Protein AF-A0A935TEI2-F1 (afdb_monomer)

InterPro domains:
  IPR027383 Putative zinc-finger [PF13490] (4-38)

Organism: NCBI:txid2954384

Secondary structure (DSSP, 8-state):
---HHHHHHHHHHHHHSPPPHHHHHHHHHHHHH-HHHHHHHHHHHHHHHHHHHHHHHH-SS--------

Structure (mmCIF, N/CA/C/O backbone):
data_AF-A0A935TEI2-F1
#
_entry.id   AF-A0A935TEI2-F1
#
loop_
_atom_site.group_PDB
_atom_site.id
_atom_site.type_symbol
_atom_site.label_atom_id
_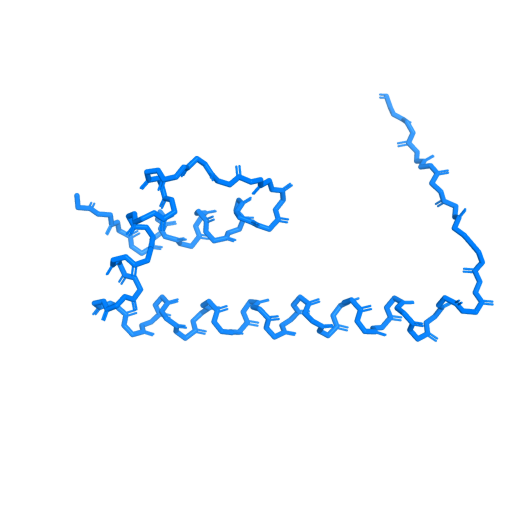atom_site.label_alt_id
_atom_site.label_comp_id
_atom_site.label_asym_id
_atom_site.label_entity_id
_atom_site.label_seq_id
_atom_site.pdbx_PDB_ins_code
_atom_site.Cartn_x
_atom_site.Cartn_y
_atom_site.Cartn_z
_atom_site.occupancy
_atom_site.B_iso_or_equiv
_atom_site.auth_seq_id
_atom_site.auth_comp_id
_atom_site.auth_asym_id
_atom_site.auth_atom_id
_atom_site.pdbx_PDB_model_num
ATOM 1 N N . MET A 1 1 ? 7.222 6.273 -11.399 1.00 63.59 1 MET A N 1
ATOM 2 C CA . MET A 1 1 ? 8.011 5.472 -10.440 1.00 63.59 1 MET A CA 1
ATOM 3 C C . MET A 1 1 ? 7.467 5.783 -9.054 1.00 63.59 1 MET A C 1
ATOM 5 O O . MET A 1 1 ? 7.669 6.879 -8.556 1.00 63.59 1 MET A O 1
ATOM 9 N N . MET A 1 2 ? 6.632 4.896 -8.519 1.00 79.88 2 MET A N 1
ATOM 10 C CA . MET A 1 2 ? 5.952 5.105 -7.240 1.00 79.88 2 MET A CA 1
ATOM 11 C C . MET A 1 2 ? 6.908 4.759 -6.102 1.00 79.88 2 MET A C 1
ATOM 13 O O . MET A 1 2 ? 7.566 3.720 -6.163 1.00 79.88 2 MET A O 1
ATOM 17 N N . ASN A 1 3 ? 7.013 5.631 -5.102 1.00 91.19 3 ASN A N 1
ATOM 18 C CA . ASN A 1 3 ? 7.931 5.431 -3.981 1.00 91.19 3 ASN A CA 1
ATOM 19 C C . ASN A 1 3 ? 7.200 4.838 -2.764 1.00 91.19 3 ASN A C 1
ATOM 21 O O . ASN A 1 3 ? 5.979 4.971 -2.651 1.00 91.19 3 ASN A O 1
ATOM 25 N N . CYS A 1 4 ? 7.930 4.232 -1.825 1.00 92.81 4 CYS A N 1
ATOM 26 C CA . CYS A 1 4 ? 7.332 3.524 -0.684 1.00 92.81 4 CYS A CA 1
ATOM 27 C C . CYS A 1 4 ? 6.383 4.420 0.132 1.00 92.81 4 CYS A C 1
ATOM 29 O O . CYS A 1 4 ? 5.311 3.985 0.536 1.00 92.81 4 CYS A O 1
ATOM 31 N N . LYS A 1 5 ? 6.717 5.708 0.304 1.00 92.19 5 LYS A N 1
ATOM 32 C CA . LYS A 1 5 ? 5.861 6.682 1.008 1.00 92.19 5 LYS A CA 1
ATOM 33 C C . LYS A 1 5 ? 4.515 6.910 0.308 1.00 92.19 5 LYS A C 1
ATOM 35 O O . LYS A 1 5 ? 3.489 7.017 0.971 1.00 92.19 5 LYS A O 1
ATOM 40 N N . GLN A 1 6 ? 4.513 6.972 -1.025 1.00 92.88 6 GLN A N 1
ATOM 41 C CA . GLN A 1 6 ? 3.281 7.088 -1.811 1.00 92.88 6 GLN A CA 1
ATOM 42 C C . GLN A 1 6 ? 2.474 5.790 -1.753 1.00 92.88 6 GLN A C 1
ATOM 44 O O . GLN A 1 6 ? 1.256 5.845 -1.646 1.00 92.88 6 GLN A O 1
ATOM 49 N N . ALA A 1 7 ? 3.148 4.634 -1.766 1.00 93.81 7 ALA A N 1
ATOM 50 C CA . ALA A 1 7 ? 2.504 3.334 -1.612 1.00 93.81 7 ALA A CA 1
ATOM 51 C C . ALA A 1 7 ? 1.799 3.194 -0.265 1.00 93.81 7 ALA A C 1
ATOM 53 O O . ALA A 1 7 ? 0.626 2.846 -0.241 1.00 93.81 7 ALA A O 1
ATOM 54 N N . VAL A 1 8 ? 2.469 3.539 0.833 1.00 92.25 8 VAL A N 1
ATOM 55 C CA . VAL A 1 8 ? 1.872 3.522 2.176 1.00 92.25 8 VAL A CA 1
ATOM 56 C C . VAL A 1 8 ? 0.685 4.483 2.267 1.00 92.25 8 VAL A C 1
ATOM 58 O O . VAL A 1 8 ? -0.354 4.112 2.804 1.00 92.25 8 VAL A O 1
ATOM 61 N N . ARG A 1 9 ? 0.793 5.685 1.685 1.00 91.81 9 ARG A N 1
ATOM 62 C CA . ARG A 1 9 ? -0.322 6.640 1.659 1.00 91.81 9 ARG A CA 1
ATOM 63 C C . ARG A 1 9 ? -1.527 6.096 0.890 1.00 91.81 9 ARG A C 1
ATOM 65 O O . ARG A 1 9 ? -2.627 6.122 1.416 1.00 91.81 9 ARG A O 1
ATOM 72 N N . LEU A 1 10 ? -1.308 5.537 -0.300 1.00 92.81 10 LEU A N 1
ATOM 73 C CA . LEU A 1 10 ? -2.368 4.907 -1.090 1.00 92.81 10 LEU A CA 1
ATOM 74 C C . LEU A 1 10 ? -2.970 3.678 -0.393 1.00 92.81 10 LEU A C 1
ATOM 76 O O . LEU A 1 10 ? -4.166 3.454 -0.508 1.00 92.81 10 LEU A O 1
ATOM 80 N N . MET A 1 11 ? -2.181 2.901 0.358 1.00 91.44 11 MET A N 1
ATOM 81 C CA . MET A 1 11 ? -2.718 1.807 1.181 1.00 91.44 11 MET A CA 1
ATOM 82 C C . MET A 1 11 ? -3.640 2.315 2.285 1.00 91.44 11 MET A C 1
ATOM 84 O O . MET A 1 11 ? -4.635 1.658 2.559 1.00 91.44 11 MET A O 1
ATOM 88 N N . SER A 1 12 ? -3.323 3.457 2.904 1.00 89.88 12 SER A N 1
ATOM 89 C CA . SER A 1 12 ? -4.215 4.089 3.879 1.00 89.88 12 SER A CA 1
ATOM 90 C C . SER A 1 12 ? -5.476 4.619 3.208 1.00 89.88 12 SER A C 1
ATOM 92 O O . SER A 1 12 ? -6.571 4.329 3.669 1.00 89.88 12 SER A O 1
ATOM 94 N N . ASP A 1 13 ? -5.331 5.308 2.075 1.00 90.94 13 ASP A N 1
ATOM 95 C CA . ASP A 1 13 ? -6.466 5.812 1.303 1.00 90.94 13 ASP A CA 1
ATOM 96 C C . ASP A 1 13 ? -7.395 4.670 0.847 1.00 90.94 13 ASP A C 1
ATOM 98 O O . ASP A 1 13 ? -8.601 4.844 0.932 1.00 90.94 13 ASP A O 1
ATOM 102 N N . GLU A 1 14 ? -6.874 3.494 0.444 1.00 89.44 14 GLU A N 1
ATOM 103 C CA . GLU A 1 14 ? -7.665 2.270 0.145 1.00 89.44 14 GLU A CA 1
ATOM 104 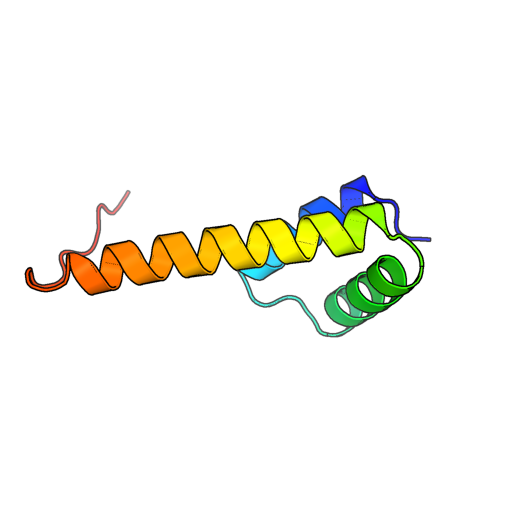C C . GLU A 1 14 ? -8.521 1.817 1.341 1.00 89.44 14 GLU A C 1
ATOM 106 O O . GLU A 1 14 ? -9.490 1.071 1.174 1.00 89.44 14 GLU A O 1
ATOM 111 N N . MET A 1 15 ? -8.165 2.219 2.565 1.00 85.56 15 MET A N 1
ATOM 112 C CA . MET A 1 15 ? -8.956 1.889 3.745 1.00 85.56 15 MET A CA 1
ATOM 113 C C . MET A 1 15 ? -10.154 2.800 3.942 1.00 85.56 15 MET A C 1
ATOM 115 O O . MET A 1 15 ? -11.218 2.292 4.309 1.00 85.56 15 MET A O 1
ATOM 119 N N . ASP A 1 16 ? -9.964 4.091 3.695 1.00 86.94 16 ASP A N 1
ATOM 120 C CA . ASP A 1 16 ? -10.960 5.136 3.931 1.00 86.94 16 ASP A CA 1
ATOM 121 C C . ASP A 1 16 ? -11.874 5.351 2.717 1.00 86.94 16 ASP A C 1
ATOM 123 O O . ASP A 1 16 ? -13.039 5.718 2.866 1.00 86.94 16 ASP A O 1
ATOM 127 N N . ARG A 1 17 ? -11.360 5.116 1.504 1.00 85.38 17 ARG A N 1
ATOM 128 C CA . ARG A 1 17 ? -12.064 5.328 0.236 1.00 85.38 17 ARG A CA 1
ATOM 129 C C . ARG A 1 17 ? -11.685 4.290 -0.816 1.00 85.38 17 ARG A C 1
AT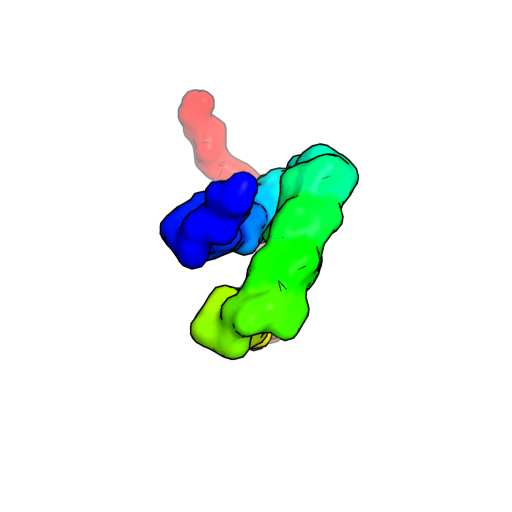OM 131 O O . ARG A 1 17 ? -10.601 3.712 -0.804 1.00 85.38 17 ARG A O 1
ATOM 138 N N . ASP A 1 18 ? -12.555 4.116 -1.804 1.00 83.69 18 ASP A N 1
ATOM 139 C CA . ASP A 1 18 ? -12.198 3.364 -3.001 1.00 83.69 18 ASP A CA 1
ATOM 140 C C . ASP A 1 18 ? -11.148 4.121 -3.820 1.00 83.69 18 ASP A C 1
ATOM 142 O O . ASP A 1 18 ? -11.323 5.285 -4.194 1.00 83.69 18 ASP A O 1
ATOM 146 N N . LEU A 1 19 ? -10.043 3.439 -4.120 1.00 85.62 19 LEU A N 1
ATOM 147 C CA . LEU A 1 19 ? -9.023 3.969 -5.015 1.00 85.62 19 LEU A CA 1
ATOM 148 C C . LEU A 1 19 ? -9.475 3.862 -6.480 1.00 85.62 19 LEU A C 1
ATOM 150 O O . LEU A 1 19 ? -9.934 2.793 -6.902 1.00 85.62 19 LEU A O 1
ATOM 154 N N . PRO A 1 20 ? -9.244 4.894 -7.312 1.00 85.31 20 PRO A N 1
ATOM 155 C CA . PRO A 1 20 ? -9.392 4.778 -8.755 1.00 85.31 20 PRO A CA 1
ATOM 156 C C . PRO A 1 20 ? -8.480 3.669 -9.307 1.00 85.31 20 PRO A C 1
ATOM 158 O O . PRO A 1 20 ? -7.356 3.446 -8.847 1.00 85.31 20 PRO A O 1
ATOM 161 N N . GLY A 1 21 ? -8.963 2.959 -10.332 1.00 85.69 21 GLY A N 1
ATOM 162 C CA . GLY A 1 21 ? -8.337 1.723 -10.824 1.00 85.69 21 GLY A CA 1
ATOM 163 C C . GLY A 1 21 ? -6.858 1.855 -11.214 1.00 85.69 21 GLY A C 1
ATOM 164 O O . GLY A 1 21 ? -6.085 0.920 -10.999 1.00 85.69 21 GLY A O 1
ATOM 165 N N . GLY A 1 22 ? -6.443 3.022 -11.719 1.00 89.00 22 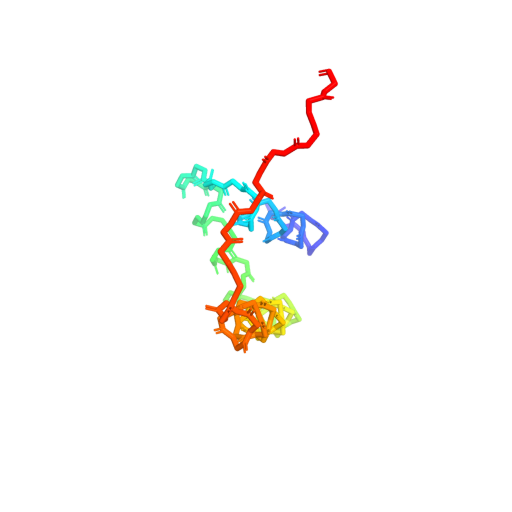GLY A N 1
ATOM 166 C CA . GLY A 1 22 ? -5.045 3.304 -12.062 1.00 89.00 22 GLY A CA 1
ATOM 167 C C . GLY A 1 22 ? -4.112 3.3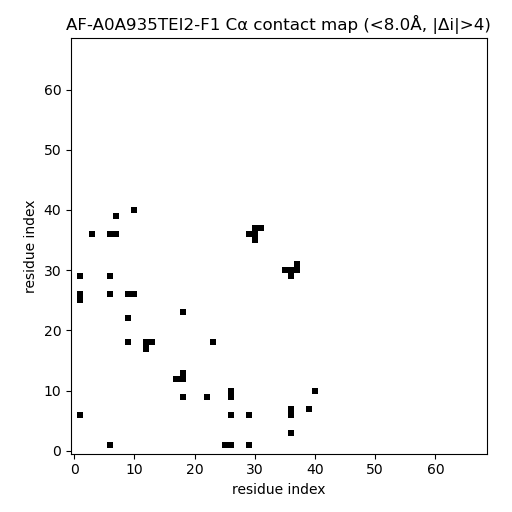23 -10.847 1.00 89.00 22 GLY A C 1
ATOM 168 O O . GLY A 1 22 ? -3.044 2.710 -10.874 1.00 89.00 22 GLY A O 1
ATOM 169 N N . GLU A 1 23 ? -4.533 3.951 -9.748 1.00 88.38 23 GLU A N 1
ATOM 170 C CA . GLU A 1 23 ? -3.756 4.005 -8.502 1.00 88.38 23 GLU A CA 1
ATOM 171 C C . GLU A 1 23 ? -3.689 2.628 -7.841 1.00 88.38 23 GLU A C 1
ATOM 173 O O . GLU A 1 23 ? -2.628 2.197 -7.379 1.00 88.38 23 GLU A O 1
ATOM 178 N N . ARG A 1 24 ? -4.794 1.876 -7.897 1.00 89.25 24 ARG A N 1
ATOM 179 C CA . ARG A 1 24 ? -4.846 0.490 -7.422 1.00 89.25 24 ARG A CA 1
ATOM 180 C C . ARG A 1 24 ? -3.887 -0.418 -8.195 1.00 89.25 24 ARG A C 1
ATOM 182 O O . ARG A 1 24 ? -3.234 -1.279 -7.598 1.00 89.25 24 ARG A O 1
ATOM 189 N N . PHE A 1 25 ? -3.780 -0.234 -9.511 1.00 90.88 25 PHE A N 1
ATOM 190 C CA . PHE A 1 25 ? -2.844 -0.988 -10.342 1.00 90.88 25 PHE A CA 1
ATOM 191 C C . PHE A 1 25 ? -1.385 -0.624 -10.036 1.00 90.88 25 PHE A C 1
ATOM 193 O O . PHE A 1 25 ? -0.564 -1.519 -9.821 1.00 90.88 25 PHE A O 1
ATOM 200 N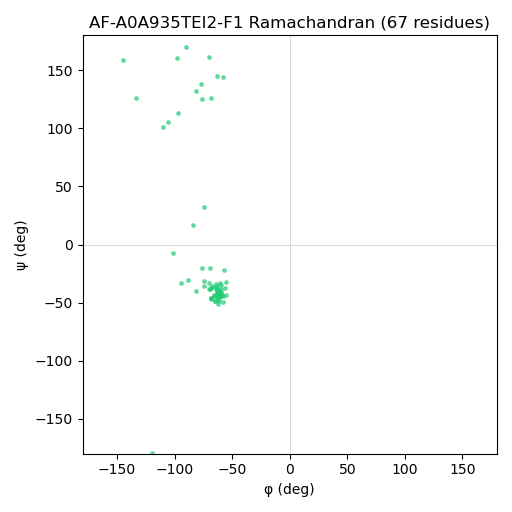 N . ALA A 1 26 ? -1.073 0.672 -9.928 1.00 91.06 26 ALA A N 1
ATOM 201 C CA . ALA A 1 26 ? 0.264 1.144 -9.570 1.00 91.06 26 ALA A CA 1
ATOM 202 C C . ALA A 1 26 ? 0.710 0.620 -8.193 1.00 91.06 26 ALA A C 1
ATOM 204 O O . ALA A 1 26 ? 1.840 0.149 -8.037 1.00 91.06 26 ALA A O 1
ATOM 205 N N . LEU A 1 27 ? -0.202 0.621 -7.216 1.00 91.31 27 LEU A N 1
ATOM 206 C CA . LEU A 1 27 ? 0.042 0.075 -5.886 1.00 91.31 27 LEU A CA 1
ATOM 207 C C . LEU A 1 27 ? 0.325 -1.432 -5.927 1.00 91.31 27 LEU A C 1
ATOM 209 O O . LEU A 1 27 ? 1.290 -1.889 -5.311 1.00 91.31 27 LEU A O 1
ATOM 213 N N . ARG A 1 28 ? -0.471 -2.205 -6.682 1.00 90.50 28 ARG A N 1
ATOM 214 C CA . ARG A 1 28 ? -0.248 -3.650 -6.872 1.00 90.50 28 ARG A CA 1
ATOM 215 C C . ARG A 1 28 ? 1.130 -3.922 -7.465 1.00 90.50 28 ARG A C 1
ATOM 217 O O . ARG A 1 28 ? 1.877 -4.708 -6.885 1.00 90.50 28 ARG A O 1
ATOM 224 N N . LEU A 1 29 ? 1.493 -3.232 -8.547 1.00 93.19 29 LEU A N 1
ATOM 225 C CA . LEU A 1 29 ? 2.804 -3.379 -9.182 1.00 93.19 29 LEU A CA 1
ATOM 226 C C . LEU A 1 29 ? 3.945 -3.067 -8.203 1.00 93.19 29 LEU A C 1
ATOM 228 O O . LEU A 1 29 ? 4.899 -3.833 -8.100 1.00 93.19 29 LEU A O 1
ATOM 232 N N . HIS A 1 30 ? 3.822 -1.990 -7.424 1.00 93.94 30 HIS A N 1
ATOM 233 C CA . HIS A 1 30 ? 4.832 -1.630 -6.430 1.00 93.94 30 HIS A CA 1
ATOM 234 C C .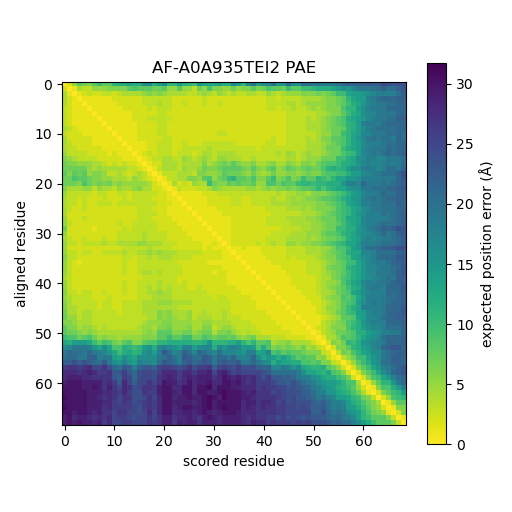 HIS A 1 30 ? 4.975 -2.697 -5.333 1.00 93.94 30 HIS A C 1
ATOM 236 O O . HIS A 1 30 ? 6.092 -3.055 -4.968 1.00 93.94 30 HIS A O 1
ATOM 242 N N . THR A 1 31 ? 3.868 -3.261 -4.837 1.00 93.62 31 THR A N 1
ATOM 243 C CA . THR A 1 31 ? 3.913 -4.339 -3.829 1.00 93.62 31 THR A CA 1
ATOM 244 C C . THR A 1 31 ? 4.458 -5.666 -4.355 1.00 93.62 31 THR A C 1
ATOM 246 O O . THR A 1 31 ? 4.900 -6.486 -3.558 1.00 93.62 31 THR A O 1
ATOM 249 N N . LEU A 1 32 ? 4.453 -5.894 -5.671 1.00 92.31 32 LEU A N 1
ATOM 250 C CA . LEU A 1 32 ? 5.091 -7.076 -6.263 1.00 92.31 32 LEU A CA 1
ATOM 251 C C . LEU A 1 32 ? 6.620 -6.958 -6.266 1.00 92.31 32 LEU A C 1
ATOM 253 O O . LEU A 1 32 ? 7.306 -7.963 -6.130 1.00 92.31 32 LEU A O 1
ATOM 257 N N . ILE A 1 33 ? 7.143 -5.736 -6.392 1.00 93.81 33 ILE A N 1
ATOM 258 C CA . ILE A 1 33 ? 8.585 -5.467 -6.498 1.00 93.81 33 ILE A CA 1
ATOM 259 C C . ILE A 1 33 ? 9.194 -5.154 -5.122 1.00 93.81 33 ILE A C 1
ATOM 261 O O . ILE A 1 33 ? 10.345 -5.486 -4.853 1.00 93.81 33 ILE A O 1
ATOM 265 N N . CYS A 1 34 ? 8.430 -4.521 -4.228 1.00 94.69 34 CYS A N 1
ATOM 266 C CA . CYS A 1 34 ? 8.893 -4.110 -2.907 1.00 94.69 34 CYS A CA 1
ATOM 267 C C . CYS A 1 34 ? 8.328 -5.011 -1.799 1.00 94.69 34 CYS A C 1
ATOM 269 O O . CYS A 1 34 ? 7.176 -4.867 -1.375 1.00 94.69 34 CYS A O 1
ATOM 271 N N . THR A 1 35 ? 9.181 -5.879 -1.252 1.00 93.94 35 THR A N 1
ATOM 272 C CA . THR A 1 35 ? 8.836 -6.771 -0.132 1.00 93.94 35 THR A CA 1
ATOM 273 C C . THR A 1 35 ? 8.398 -6.011 1.124 1.00 93.94 35 THR A C 1
ATOM 275 O O . THR A 1 35 ? 7.494 -6.464 1.822 1.00 93.94 35 THR A O 1
ATOM 278 N N . GLY A 1 36 ? 8.982 -4.838 1.400 1.00 94.19 36 GLY A N 1
ATOM 279 C CA . GLY A 1 36 ? 8.608 -4.008 2.553 1.00 94.19 36 GLY A CA 1
ATOM 280 C C . GLY A 1 36 ? 7.156 -3.535 2.475 1.00 94.19 36 GLY A C 1
ATOM 281 O O . GLY A 1 36 ? 6.367 -3.780 3.386 1.00 94.19 36 GLY A O 1
ATOM 282 N N . CYS A 1 37 ? 6.771 -2.955 1.336 1.00 94.44 37 CYS A N 1
ATOM 283 C CA . CYS A 1 37 ? 5.392 -2.546 1.070 1.00 94.44 37 CYS A CA 1
ATOM 284 C C . CYS A 1 37 ? 4.430 -3.748 1.052 1.00 94.44 37 CYS A C 1
ATOM 286 O O . CYS A 1 37 ? 3.302 -3.642 1.531 1.00 94.44 37 CYS A O 1
ATOM 288 N N . ARG A 1 38 ? 4.870 -4.913 0.556 1.00 93.75 38 ARG A N 1
ATOM 289 C CA . ARG A 1 38 ? 4.081 -6.156 0.593 1.00 93.75 38 ARG A CA 1
ATOM 290 C C . ARG A 1 38 ? 3.791 -6.635 2.016 1.00 93.75 38 ARG A C 1
ATOM 292 O O . ARG A 1 38 ? 2.673 -7.072 2.287 1.00 93.75 38 ARG A O 1
ATOM 299 N N . ASN A 1 39 ? 4.787 -6.597 2.901 1.00 94.56 39 ASN A N 1
ATOM 300 C CA . ASN A 1 39 ? 4.621 -6.993 4.299 1.00 94.56 39 ASN A CA 1
ATOM 301 C C . ASN A 1 39 ? 3.722 -5.995 5.039 1.00 94.56 39 ASN A C 1
ATOM 303 O O . ASN A 1 39 ? 2.735 -6.384 5.65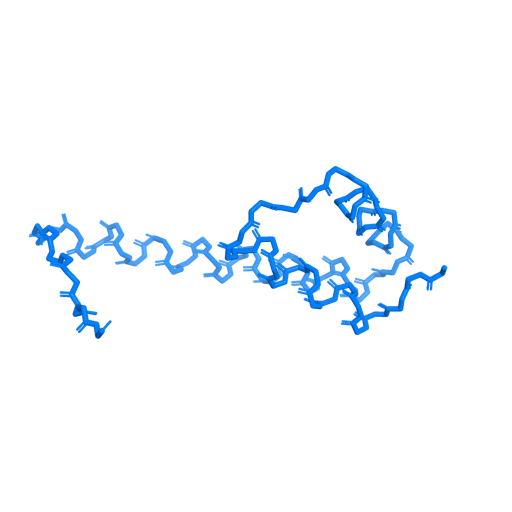5 1.00 94.56 39 ASN A O 1
ATOM 307 N N . TYR A 1 40 ? 3.986 -4.699 4.865 1.00 93.00 40 TYR A N 1
ATOM 308 C CA . TYR A 1 40 ? 3.167 -3.646 5.459 1.00 93.00 40 TYR A CA 1
ATOM 309 C C . TYR A 1 40 ? 1.686 -3.773 5.072 1.00 93.00 40 TYR A C 1
ATOM 311 O O . TYR A 1 40 ? 0.816 -3.710 5.936 1.00 93.00 40 TYR A O 1
ATOM 319 N N . ARG A 1 41 ? 1.384 -4.061 3.798 1.00 91.75 41 ARG A N 1
ATOM 320 C CA . ARG A 1 41 ? 0.004 -4.296 3.344 1.00 91.75 41 ARG A CA 1
ATOM 321 C C . ARG A 1 41 ? -0.669 -5.473 4.061 1.00 91.75 41 ARG A C 1
ATOM 323 O O . ARG A 1 41 ? -1.851 -5.389 4.394 1.00 91.75 41 ARG A O 1
ATOM 330 N N . GLN A 1 42 ? 0.059 -6.569 4.288 1.00 91.50 42 GLN A N 1
ATOM 331 C CA . GLN A 1 42 ? -0.461 -7.720 5.035 1.00 91.50 42 GLN A CA 1
ATOM 332 C C . GLN A 1 42 ? -0.725 -7.358 6.497 1.00 91.50 42 GLN A C 1
ATOM 334 O O . GLN A 1 42 ? -1.798 -7.668 7.007 1.00 91.50 42 GLN A O 1
ATOM 339 N N . GLN A 1 43 ? 0.201 -6.641 7.139 1.00 93.12 43 GLN A N 1
ATOM 340 C CA . GLN A 1 43 ? 0.034 -6.174 8.514 1.00 93.12 43 GLN A CA 1
ATOM 341 C C . GLN A 1 43 ? -1.176 -5.242 8.654 1.00 93.12 43 GLN A C 1
ATOM 343 O O . GLN A 1 43 ? -1.991 -5.417 9.556 1.00 93.12 43 GLN A O 1
ATOM 348 N N . LEU A 1 44 ? -1.340 -4.301 7.724 1.00 90.38 44 LEU A N 1
ATOM 349 C CA . LEU A 1 44 ? -2.473 -3.380 7.706 1.00 90.38 44 LEU A CA 1
ATOM 350 C C . LEU A 1 44 ? -3.808 -4.122 7.526 1.00 90.38 44 LEU A C 1
ATOM 352 O O . LEU A 1 44 ? -4.777 -3.851 8.231 1.00 90.38 44 LEU A O 1
ATOM 356 N N . SER A 1 45 ? -3.840 -5.117 6.634 1.00 88.12 45 SER A N 1
ATOM 357 C CA . SER A 1 45 ? -5.025 -5.958 6.410 1.00 88.12 45 SER A CA 1
ATOM 358 C C . SER A 1 45 ? -5.359 -6.821 7.629 1.00 88.12 45 SER A C 1
ATOM 360 O O . SER A 1 45 ? -6.535 -7.030 7.924 1.00 88.12 45 SER A O 1
ATOM 362 N N . PHE A 1 46 ? -4.344 -7.322 8.337 1.00 90.56 46 PHE A N 1
ATOM 363 C CA . PHE A 1 46 ? -4.511 -8.076 9.579 1.00 90.56 46 PHE A CA 1
ATOM 364 C C . PHE A 1 46 ? -5.097 -7.198 10.689 1.00 90.56 46 PHE A C 1
ATOM 366 O O . PHE A 1 46 ? -6.093 -7.573 11.303 1.00 90.56 46 PHE A O 1
ATOM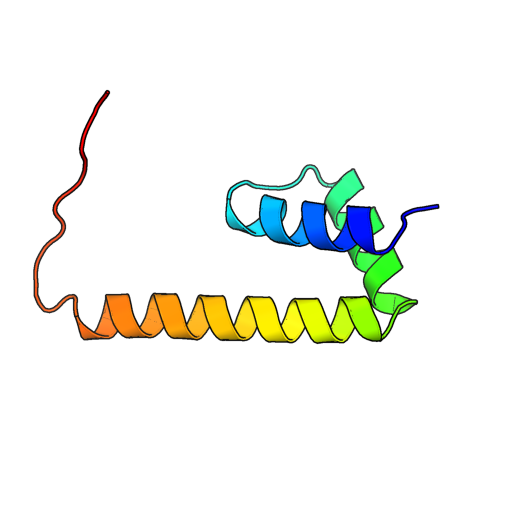 373 N N . LEU A 1 47 ? -4.537 -6.000 10.892 1.00 89.00 47 LEU A N 1
ATOM 374 C CA . LEU A 1 47 ? -5.056 -5.035 11.864 1.00 89.00 47 LEU A CA 1
ATOM 375 C C . LEU A 1 47 ? -6.509 -4.666 11.555 1.00 89.00 47 LEU A C 1
ATOM 377 O O . LEU A 1 47 ? -7.343 -4.673 12.454 1.00 89.00 47 LEU A O 1
ATOM 381 N N . ARG A 1 48 ? -6.843 -4.424 10.282 1.00 85.50 48 ARG A N 1
ATOM 382 C CA . ARG A 1 48 ? -8.220 -4.121 9.872 1.00 85.50 48 ARG A CA 1
ATOM 383 C C . ARG A 1 48 ? -9.187 -5.258 10.199 1.00 85.50 48 ARG A C 1
ATOM 385 O O . ARG A 1 48 ? -10.257 -4.998 10.738 1.00 85.50 48 ARG A O 1
ATOM 392 N N . GLN A 1 49 ? -8.807 -6.500 9.905 1.00 87.25 49 GLN A N 1
ATOM 393 C CA . GLN A 1 49 ? -9.621 -7.672 10.238 1.00 87.25 49 GLN A CA 1
ATOM 394 C C . GLN A 1 49 ? -9.809 -7.805 11.750 1.00 87.25 49 GLN A C 1
ATOM 396 O O . GLN A 1 49 ? -10.937 -7.971 12.198 1.00 87.25 49 GLN A O 1
ATOM 401 N N . ALA A 1 50 ? -8.747 -7.645 12.543 1.00 87.81 50 ALA A N 1
ATOM 402 C CA . ALA A 1 50 ? -8.836 -7.681 14.002 1.00 87.81 50 ALA A CA 1
ATOM 403 C C . ALA A 1 50 ? -9.732 -6.559 14.566 1.00 87.81 50 ALA A C 1
ATOM 405 O O . ALA A 1 50 ? -10.496 -6.794 15.504 1.00 87.81 50 ALA A O 1
ATOM 406 N N . CYS A 1 51 ? -9.684 -5.357 13.980 1.00 85.25 51 CYS A N 1
ATOM 407 C CA . CYS A 1 51 ? -10.569 -4.234 14.310 1.00 85.25 51 CYS A CA 1
ATOM 408 C C . CYS A 1 51 ? -12.032 -4.479 13.916 1.00 85.25 51 CYS A C 1
ATOM 410 O O . CYS A 1 51 ? -12.940 -4.080 14.635 1.00 85.25 51 CYS A O 1
ATOM 412 N N . GLN A 1 52 ? -12.289 -5.168 12.808 1.00 81.25 52 GLN A N 1
ATOM 413 C CA . GLN A 1 52 ? -13.652 -5.544 12.421 1.00 81.25 52 GLN A CA 1
ATOM 414 C C . GLN A 1 52 ? -14.198 -6.690 13.285 1.00 81.25 52 GLN A C 1
ATOM 416 O O . GLN A 1 52 ? -15.374 -6.690 13.635 1.00 81.25 52 GLN A O 1
ATOM 421 N N . GLN A 1 53 ? -13.347 -7.641 13.678 1.00 74.12 53 GLN A N 1
ATOM 422 C CA . GLN A 1 53 ? -13.741 -8.786 14.502 1.00 74.12 53 GLN A CA 1
ATOM 423 C C . GLN A 1 53 ? -14.112 -8.375 15.933 1.00 74.12 53 GLN A C 1
ATOM 425 O O . GLN A 1 53 ? -15.055 -8.920 16.493 1.00 74.12 53 GLN A O 1
ATOM 430 N N . GLN A 1 54 ? -13.408 -7.399 16.517 1.00 59.59 54 GLN A N 1
ATOM 431 C CA . GLN A 1 54 ? -13.743 -6.860 17.843 1.00 59.59 54 GLN A CA 1
ATOM 432 C C . GLN A 1 54 ? -15.034 -6.030 17.841 1.00 59.59 54 GLN A C 1
ATOM 434 O O . GLN A 1 54 ? -15.768 -6.074 18.821 1.00 59.59 54 GLN A O 1
ATOM 439 N N . VAL A 1 55 ? -15.342 -5.323 16.746 1.00 58.44 55 VAL A N 1
ATOM 440 C CA . VAL A 1 55 ? -16.643 -4.656 16.578 1.00 58.44 55 VAL A CA 1
ATOM 441 C C . VAL A 1 55 ? -17.744 -5.716 16.498 1.00 58.44 55 VAL A C 1
ATOM 443 O O . VAL A 1 55 ? -18.653 -5.696 17.317 1.00 58.44 55 VAL A O 1
ATOM 446 N N . ALA A 1 56 ? -17.569 -6.747 15.663 1.00 56.19 56 ALA A N 1
ATOM 447 C CA . ALA A 1 56 ? -18.515 -7.862 15.568 1.00 56.19 56 ALA A CA 1
ATOM 448 C C . ALA A 1 56 ? -18.701 -8.642 16.890 1.00 56.19 56 ALA A C 1
ATOM 450 O O . ALA A 1 56 ? -19.791 -9.136 17.162 1.00 56.19 56 ALA A O 1
ATOM 451 N N . ALA A 1 57 ? -17.660 -8.754 17.723 1.00 55.81 57 ALA A N 1
ATOM 452 C CA . ALA A 1 57 ? -17.741 -9.391 19.041 1.00 55.81 57 ALA A CA 1
ATOM 453 C C . ALA A 1 57 ? -18.416 -8.508 20.111 1.00 55.81 57 ALA A C 1
ATOM 455 O O . ALA A 1 57 ? -18.877 -9.034 21.122 1.00 55.81 57 ALA A O 1
ATOM 456 N N . ASN A 1 58 ? -18.480 -7.188 19.900 1.00 53.97 58 ASN A N 1
ATOM 457 C CA . ASN A 1 58 ? -19.132 -6.225 20.795 1.00 53.97 58 ASN A CA 1
ATOM 458 C C . ASN A 1 58 ? -20.528 -5.785 20.284 1.00 53.97 58 ASN A C 1
ATOM 460 O O . ASN A 1 58 ? -21.296 -5.166 21.017 1.00 53.97 58 ASN A O 1
ATOM 464 N N . ASP A 1 59 ? -20.905 -6.193 19.068 1.00 53.09 59 ASP A N 1
ATOM 465 C CA . ASP A 1 59 ? -22.228 -6.040 18.434 1.00 53.09 59 ASP A CA 1
ATOM 466 C C . ASP A 1 59 ? -23.306 -7.001 19.004 1.00 53.09 59 ASP A C 1
ATOM 468 O O . ASP A 1 59 ? -24.259 -7.394 18.334 1.00 53.09 59 ASP A O 1
ATOM 472 N N . ALA A 1 60 ? -23.213 -7.331 20.297 1.00 54.56 60 ALA A N 1
ATOM 473 C CA . ALA A 1 60 ? -24.399 -7.580 21.124 1.00 54.56 60 ALA A CA 1
ATOM 474 C C . ALA A 1 60 ? -24.981 -6.258 21.683 1.00 54.56 60 ALA A C 1
ATOM 476 O O . ALA A 1 60 ? -25.768 -6.278 22.628 1.00 54.56 60 ALA A O 1
ATOM 477 N N . THR A 1 61 ? -24.601 -5.110 21.106 1.00 55.25 61 THR A N 1
ATOM 478 C CA . THR A 1 61 ? -25.154 -3.780 21.397 1.00 55.25 61 THR A CA 1
ATOM 479 C C . THR A 1 61 ? -25.449 -3.052 20.072 1.00 55.25 61 THR A C 1
ATOM 481 O O . THR A 1 61 ? -24.554 -2.975 19.238 1.00 55.25 61 THR A O 1
ATOM 484 N N . PRO A 1 62 ? -26.678 -2.542 19.844 1.00 50.69 62 PRO A N 1
ATOM 485 C CA . PRO A 1 62 ? -27.122 -1.995 18.554 1.00 50.69 62 PRO A CA 1
ATOM 486 C C . PRO A 1 62 ? -26.457 -0.650 18.179 1.00 50.69 62 PRO A C 1
ATOM 488 O O . PRO A 1 62 ? -25.949 0.055 19.053 1.00 50.69 62 PRO A O 1
ATOM 491 N N . PRO A 1 63 ? -26.490 -0.262 16.884 1.00 61.88 63 PRO A N 1
ATOM 492 C CA . PRO A 1 63 ? -25.652 0.795 16.324 1.00 61.88 63 PRO A CA 1
ATOM 493 C C . PRO A 1 63 ? -26.132 2.200 16.708 1.00 61.88 63 PRO A C 1
ATOM 495 O O . PRO A 1 63 ? -27.255 2.593 16.397 1.00 61.88 63 PRO A O 1
ATOM 498 N N . SER A 1 64 ? -25.244 3.004 17.294 1.00 58.03 64 SER A N 1
ATOM 499 C CA . SER A 1 64 ? -25.425 4.453 17.424 1.00 58.03 64 SER A CA 1
ATOM 500 C C . SER A 1 64 ? -24.433 5.198 16.523 1.00 58.03 64 SER A C 1
ATOM 502 O O . SER A 1 64 ? -23.261 5.354 16.865 1.00 58.03 64 SER A O 1
ATOM 504 N N . ALA A 1 65 ? -24.907 5.669 15.371 1.00 55.22 65 ALA A N 1
ATOM 505 C CA . ALA A 1 65 ? -24.276 6.750 14.606 1.00 55.22 65 ALA A CA 1
ATOM 506 C C . ALA A 1 65 ? -24.857 8.110 15.054 1.00 55.22 65 ALA A C 1
ATOM 508 O O . ALA A 1 65 ? -25.962 8.123 15.598 1.00 55.22 65 ALA A O 1
ATOM 509 N N . PRO A 1 66 ? -24.300 9.266 14.645 1.00 58.34 66 PRO A N 1
ATOM 510 C CA . PRO A 1 66 ? -22.917 9.780 14.679 1.00 58.34 66 PRO A CA 1
ATOM 511 C C . PRO A 1 66 ? -22.853 11.097 15.520 1.00 58.34 66 PRO A C 1
ATOM 513 O O . PRO A 1 66 ? -23.902 11.576 15.950 1.00 58.34 66 PRO A O 1
ATOM 516 N N . PRO A 1 67 ? -21.707 11.791 15.703 1.00 49.84 67 PRO A N 1
ATOM 517 C CA . PRO A 1 67 ? -21.743 13.233 15.941 1.00 49.84 67 PRO A CA 1
ATOM 518 C C . PRO A 1 67 ? -21.494 13.988 14.631 1.00 49.84 67 PRO A C 1
ATOM 520 O O . PRO A 1 67 ? -20.419 13.921 14.038 1.00 49.84 67 PRO A O 1
ATOM 523 N N . ALA A 1 68 ? -22.536 14.688 14.187 1.00 47.91 68 ALA A N 1
ATOM 524 C CA . ALA A 1 68 ? -22.454 15.757 13.205 1.00 47.91 68 ALA A CA 1
ATOM 525 C C . ALA A 1 68 ? -21.600 16.917 13.747 1.00 47.91 68 ALA A C 1
ATOM 527 O O . ALA A 1 68 ? -21.657 17.224 14.941 1.00 47.91 68 ALA A O 1
ATOM 528 N N . ALA A 1 69 ? -20.862 17.570 12.854 1.00 42.09 69 ALA A N 1
ATOM 529 C CA . ALA A 1 69 ? -20.369 18.931 13.022 1.00 42.09 69 ALA A CA 1
ATOM 530 C C . ALA A 1 69 ? -20.766 19.728 11.778 1.00 42.09 69 ALA A C 1
ATOM 532 O O . ALA A 1 69 ? -20.635 19.159 10.668 1.00 42.09 69 ALA A O 1
#

Solvent-accessible surface area (backbone atoms only — not comparable to full-atom values): 4255 Å² total; per-residue (Å²): 136,88,48,71,71,58,44,55,50,50,56,51,44,53,71,81,40,87,62,58,69,69,59,50,47,54,43,51,55,48,34,74,75,32,66,68,57,38,49,52,53,52,54,52,53,49,52,51,50,55,56,49,50,54,48,64,72,55,57,89,52,84,90,83,82,82,86,87,130

Radius of gyration: 15.47 Å; Cα contacts (8 Å, |Δi|>4): 24; chains: 1; bounding box: 36×28×34 Å

pLDDT: mean 81.24, std 15.65, range [42.09, 94.69]

Nearest PDB structures (foldseek):
  5ofa-assembly1_B  TM=4.243E-01  e=9.612E+00  Homo sapiens

Sequence (69 aa):
MMNCKQAVRLMSDEMDRDLPGGERFALRLHTLICTGCRNYRQQLSFLRQACQQQVAANDATPPSAPPAA

Mean predicted aligned error: 9.5 Å

Foldseek 3Di:
DADLVNLVVVLVCVVVDPDDPVSVVVSVVCLVVDVVSVVVSVVVVVVVVVVVVVVVVVVVDDDDDDDDD